Protein AF-A0A445H7N0-F1 (afdb_monomer)

Organism: Glycine soja (NCBI:txid3848)

Secondary structure (DSSP, 8-state):
--------TTHHHHHHHHHHHHHHHHHHHHHHHHHHHHHHHHHHHHHHHHHHHH-S-HHHHHHHHHHHHHHHHHHHHHHHHHHHHHHHHHHHHHHHHHHHHHHHHHHHHHHHHHHHHHHHHHHHHHHHHHS-------------------------

Mean predicted aligned error: 13.7 Å

pLDDT: mean 83.6, std 19.64, range [35.03, 98.5]

Nearest PDB structures (foldseek):
  2y3a-assembly1_B  TM=6.393E-01  e=1.380E+00  Mus musculus
  4bne-assembly1_B  TM=3.370E-01  e=1.054E+00  Gallus gallus
  4tko-assembly1_B  TM=3.956E-01  e=5.670E+00  Aquifex aeolicus VF5

InterPro domains:
  IPR028457 ABI family [PTHR10460] (13-143)

Structure (mmCIF, N/CA/C/O backbone):
data_AF-A0A445H7N0-F1
#
_entry.id   AF-A0A445H7N0-F1
#
loop_
_atom_site.group_PDB
_atom_site.id
_atom_site.type_symbol
_atom_site.label_atom_id
_atom_site.label_alt_id
_atom_site.label_comp_id
_atom_site.label_asym_id
_atom_site.label_entity_id
_atom_site.label_seq_id
_atom_site.pdbx_PDB_ins_code
_atom_site.Cartn_x
_atom_site.Cartn_y
_atom_site.Cartn_z
_atom_site.occupancy
_atom_site.B_iso_or_equiv
_atom_site.auth_seq_id
_atom_site.auth_comp_id
_atom_site.auth_asym_id
_atom_site.auth_atom_id
_atom_site.pdbx_PDB_model_num
ATOM 1 N N . MET A 1 1 ? 47.987 -2.843 -26.618 1.00 38.12 1 MET A N 1
ATOM 2 C CA . MET A 1 1 ? 46.866 -3.546 -25.957 1.00 38.12 1 MET A CA 1
ATOM 3 C C . MET A 1 1 ? 46.354 -2.703 -24.798 1.00 38.12 1 MET A C 1
ATOM 5 O O . MET A 1 1 ? 47.062 -2.569 -23.808 1.00 38.12 1 MET A O 1
ATOM 9 N N . GLY A 1 2 ? 45.179 -2.086 -24.937 1.00 37.00 2 GLY A N 1
ATOM 10 C CA . GLY A 1 2 ? 44.529 -1.342 -23.852 1.00 37.00 2 GLY A CA 1
ATOM 11 C C . GLY A 1 2 ? 43.679 -2.283 -22.999 1.00 37.00 2 GLY A C 1
ATOM 12 O O . GLY A 1 2 ? 42.877 -3.038 -23.542 1.00 37.00 2 GLY A O 1
ATOM 13 N N . LYS A 1 3 ? 43.885 -2.271 -21.679 1.00 44.09 3 LYS A N 1
ATOM 14 C CA . LYS A 1 3 ? 43.065 -3.017 -20.718 1.00 44.09 3 LYS A CA 1
ATOM 15 C C . LYS A 1 3 ? 41.740 -2.279 -20.527 1.00 44.09 3 LYS A C 1
ATOM 17 O O . LYS A 1 3 ? 41.742 -1.142 -20.066 1.00 44.09 3 LYS A O 1
ATOM 22 N N . ILE A 1 4 ? 40.630 -2.925 -20.871 1.00 42.81 4 ILE A N 1
ATOM 23 C CA . ILE A 1 4 ? 39.286 -2.460 -20.518 1.00 42.81 4 ILE A CA 1
ATOM 24 C C . ILE A 1 4 ? 39.018 -2.942 -19.094 1.00 42.81 4 ILE A C 1
ATOM 26 O O . ILE A 1 4 ? 38.970 -4.144 -18.839 1.00 42.81 4 ILE A O 1
ATOM 30 N N . ALA A 1 5 ? 38.903 -2.002 -18.161 1.00 49.00 5 ALA A N 1
ATOM 31 C CA . ALA A 1 5 ? 38.426 -2.280 -16.818 1.00 49.00 5 ALA A CA 1
ATOM 32 C C . ALA A 1 5 ? 36.908 -2.496 -16.878 1.00 49.00 5 ALA A C 1
ATOM 34 O O . ALA A 1 5 ? 36.143 -1.557 -17.081 1.00 49.00 5 ALA A O 1
ATOM 35 N N . THR A 1 6 ? 36.470 -3.741 -16.720 1.00 50.69 6 THR A N 1
ATOM 36 C CA . THR A 1 6 ? 35.078 -4.079 -16.416 1.00 50.69 6 THR A CA 1
ATOM 37 C C . THR A 1 6 ? 34.769 -3.646 -14.984 1.00 50.69 6 THR A C 1
ATOM 39 O O . THR A 1 6 ? 35.175 -4.311 -14.031 1.00 50.69 6 THR A O 1
ATOM 42 N N . GLN A 1 7 ? 34.073 -2.518 -14.831 1.00 54.38 7 GLN A N 1
ATOM 43 C CA . GLN A 1 7 ? 33.387 -2.177 -13.583 1.00 54.38 7 GLN A CA 1
ATOM 44 C C . GLN A 1 7 ? 32.187 -3.119 -13.365 1.00 54.38 7 GLN A C 1
ATOM 46 O O . GLN A 1 7 ? 31.549 -3.536 -14.337 1.00 54.38 7 GLN A O 1
ATOM 51 N N . PRO A 1 8 ? 31.864 -3.475 -12.110 1.00 44.03 8 PRO A N 1
ATOM 52 C CA . PRO A 1 8 ? 30.830 -4.454 -11.810 1.00 44.03 8 PRO A CA 1
ATOM 53 C C . PRO A 1 8 ? 29.432 -3.818 -11.880 1.00 44.03 8 PRO A C 1
ATOM 55 O O . PRO A 1 8 ? 28.930 -3.303 -10.891 1.00 44.03 8 PRO A O 1
ATOM 58 N N . LEU A 1 9 ? 28.771 -3.931 -13.035 1.00 48.00 9 LEU A N 1
ATOM 59 C CA . LEU A 1 9 ? 27.359 -3.557 -13.259 1.00 48.00 9 LEU A CA 1
ATOM 60 C C . LEU A 1 9 ? 26.337 -4.447 -12.512 1.00 48.00 9 LEU A C 1
ATOM 62 O O . LEU A 1 9 ? 25.138 -4.214 -12.589 1.00 48.00 9 LEU A O 1
ATOM 66 N N . SER A 1 10 ? 26.786 -5.492 -11.809 1.00 52.41 10 SER A N 1
ATOM 67 C CA . SER A 1 10 ? 25.913 -6.543 -11.261 1.00 52.41 10 SER A CA 1
ATOM 68 C C . SER A 1 10 ? 25.516 -6.351 -9.792 1.00 52.41 10 SER A C 1
ATOM 70 O O . SER A 1 10 ? 24.529 -6.944 -9.361 1.00 52.41 10 SER A O 1
ATOM 72 N N . ARG A 1 11 ? 26.259 -5.562 -9.006 1.00 49.94 11 ARG A N 1
ATOM 73 C CA . ARG A 1 11 ? 26.061 -5.522 -7.545 1.00 49.94 11 ARG A CA 1
ATOM 74 C C . ARG A 1 11 ? 24.907 -4.612 -7.109 1.00 49.94 11 ARG A C 1
ATOM 76 O O . ARG A 1 11 ? 24.284 -4.895 -6.096 1.00 49.94 11 ARG A O 1
ATOM 83 N N . GLU A 1 12 ? 24.607 -3.566 -7.876 1.00 51.53 12 GLU A N 1
ATOM 84 C CA . GLU A 1 12 ? 23.493 -2.643 -7.599 1.00 51.53 12 GLU A CA 1
ATOM 85 C C . GLU A 1 12 ? 22.129 -3.257 -7.928 1.00 51.53 12 GLU A C 1
ATOM 87 O O . GLU A 1 12 ? 21.219 -3.167 -7.111 1.00 51.53 12 GLU A O 1
ATOM 92 N N . ALA A 1 13 ? 22.007 -3.973 -9.053 1.00 54.69 13 ALA A N 1
ATOM 93 C CA . ALA A 1 13 ? 20.765 -4.659 -9.421 1.00 54.69 13 ALA A CA 1
ATOM 94 C C . ALA A 1 13 ? 20.363 -5.744 -8.402 1.00 54.69 13 ALA A C 1
ATOM 96 O O . ALA A 1 13 ? 19.184 -5.924 -8.127 1.00 54.69 13 ALA A O 1
ATOM 97 N N . SER A 1 14 ? 21.349 -6.429 -7.807 1.00 59.72 14 SER A N 1
ATOM 98 C CA . SER A 1 14 ? 21.126 -7.427 -6.751 1.00 59.72 14 SER A CA 1
ATOM 99 C C . SER A 1 14 ? 20.666 -6.824 -5.422 1.00 59.72 14 SER A C 1
ATOM 101 O O . SER A 1 14 ? 20.033 -7.527 -4.649 1.00 59.72 14 SER A O 1
ATOM 103 N N . ASN A 1 15 ? 21.033 -5.576 -5.126 1.00 66.69 15 ASN A N 1
ATOM 104 C CA . ASN A 1 15 ? 20.693 -4.913 -3.864 1.00 66.69 15 ASN A CA 1
ATOM 105 C C . ASN A 1 15 ? 19.304 -4.262 -3.954 1.00 66.69 15 ASN A C 1
ATOM 107 O O . ASN A 1 15 ? 18.502 -4.356 -3.035 1.00 66.69 15 ASN A O 1
ATOM 111 N N . TYR A 1 16 ? 18.990 -3.680 -5.112 1.00 69.31 16 TYR A N 1
ATOM 112 C CA . TYR A 1 16 ? 17.687 -3.081 -5.392 1.00 69.31 16 TYR A CA 1
ATOM 113 C C . TYR A 1 16 ? 16.526 -4.084 -5.255 1.00 69.31 16 TYR A C 1
ATOM 115 O O . TYR A 1 16 ? 15.549 -3.803 -4.569 1.00 69.31 16 TYR A O 1
ATOM 123 N N . ASP A 1 17 ? 16.672 -5.282 -5.830 1.00 78.94 17 ASP A N 1
ATOM 124 C CA . ASP A 1 17 ? 15.663 -6.349 -5.725 1.00 78.94 17 ASP A CA 1
ATOM 125 C C . ASP A 1 17 ? 15.431 -6.789 -4.264 1.00 78.94 17 ASP A C 1
ATOM 127 O O . ASP A 1 17 ? 14.304 -7.042 -3.846 1.00 78.94 17 ASP A O 1
ATOM 131 N N . GLU A 1 18 ? 16.485 -6.800 -3.443 1.00 81.69 18 GLU A N 1
ATOM 132 C CA . GLU A 1 18 ? 16.402 -7.139 -2.019 1.00 81.69 18 GLU A CA 1
ATOM 133 C C . GLU A 1 18 ? 15.632 -6.076 -1.212 1.00 81.69 18 GLU A C 1
ATOM 135 O O . GLU A 1 18 ? 14.780 -6.421 -0.388 1.00 81.69 18 GLU A O 1
ATOM 140 N N . VAL A 1 19 ? 15.868 -4.787 -1.490 1.00 81.69 19 VAL A N 1
ATOM 141 C CA . VAL A 1 19 ? 15.170 -3.663 -0.837 1.00 81.69 19 VAL A CA 1
ATOM 142 C C . VAL A 1 19 ? 13.679 -3.661 -1.180 1.00 81.69 19 VAL A C 1
ATOM 144 O O . VAL A 1 19 ? 12.849 -3.583 -0.270 1.00 81.69 19 VAL A O 1
ATOM 147 N N . PHE A 1 20 ? 13.335 -3.829 -2.460 1.00 84.38 20 PHE A N 1
ATOM 148 C CA . PHE A 1 20 ? 11.945 -3.898 -2.912 1.00 84.38 20 PHE A CA 1
ATOM 149 C C . PHE A 1 20 ? 11.197 -5.074 -2.265 1.00 84.38 20 PHE A C 1
ATOM 151 O O . PHE A 1 20 ? 10.088 -4.922 -1.744 1.00 84.38 20 PHE A O 1
ATOM 158 N N . MET A 1 21 ? 11.822 -6.257 -2.242 1.00 88.25 21 MET A N 1
ATOM 159 C CA . MET A 1 21 ? 11.254 -7.441 -1.591 1.00 88.25 21 MET A CA 1
ATOM 160 C C . MET A 1 21 ? 11.001 -7.191 -0.101 1.00 88.25 21 MET A C 1
ATOM 162 O O . MET A 1 21 ? 9.944 -7.555 0.421 1.00 88.25 21 MET A 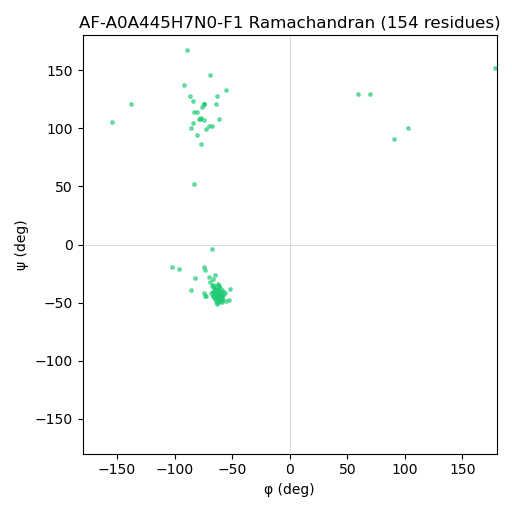O 1
ATOM 166 N N . GLN A 1 22 ? 11.928 -6.519 0.583 1.00 89.00 22 GLN A N 1
ATOM 167 C CA . GLN A 1 22 ? 11.764 -6.166 1.989 1.00 89.00 22 GLN A CA 1
ATOM 168 C C . GLN A 1 22 ? 10.629 -5.154 2.213 1.00 89.00 22 GLN A C 1
ATOM 170 O O . GLN A 1 22 ? 9.814 -5.349 3.118 1.00 89.00 22 GLN A O 1
ATOM 175 N N . GLN A 1 23 ? 10.520 -4.106 1.393 1.00 89.88 23 GLN A N 1
ATOM 176 C CA . GLN A 1 23 ? 9.417 -3.139 1.479 1.00 89.88 23 GLN A CA 1
ATOM 177 C C . GLN A 1 23 ? 8.059 -3.796 1.207 1.00 89.88 23 GLN A C 1
ATOM 179 O O . GLN A 1 23 ? 7.086 -3.517 1.914 1.00 89.88 23 GLN A O 1
ATOM 184 N N . SER A 1 24 ? 7.992 -4.719 0.242 1.00 91.88 24 SER A N 1
ATOM 185 C CA . SER A 1 24 ? 6.771 -5.473 -0.048 1.00 91.88 24 SER A CA 1
ATOM 186 C C . SER A 1 24 ? 6.333 -6.335 1.138 1.00 91.88 24 SER A C 1
ATOM 188 O O . SER A 1 24 ? 5.138 -6.397 1.426 1.00 91.88 24 SER A O 1
ATOM 190 N N . LEU A 1 25 ? 7.269 -6.975 1.848 1.00 93.75 25 LEU A N 1
ATOM 191 C CA . LEU A 1 25 ? 6.958 -7.741 3.061 1.00 93.75 25 LEU A CA 1
ATOM 192 C C . LEU A 1 25 ? 6.420 -6.835 4.178 1.00 93.75 25 LEU A C 1
ATOM 194 O O . LEU A 1 25 ? 5.383 -7.132 4.765 1.00 93.75 25 LEU A O 1
ATOM 198 N N . LEU A 1 26 ? 7.065 -5.688 4.418 1.00 93.06 26 LEU A N 1
ATOM 199 C CA . LEU A 1 26 ? 6.622 -4.717 5.430 1.00 93.06 26 LEU A CA 1
ATOM 200 C C . LEU A 1 26 ? 5.233 -4.135 5.126 1.00 93.06 26 LEU A C 1
ATOM 202 O O . LEU A 1 26 ? 4.460 -3.816 6.040 1.00 93.06 26 LEU A O 1
ATOM 206 N N . PHE A 1 27 ? 4.915 -3.957 3.844 1.00 95.25 27 PHE A N 1
ATOM 207 C CA . PHE A 1 27 ? 3.583 -3.563 3.408 1.00 95.25 27 PHE A CA 1
ATOM 208 C C . PHE A 1 27 ? 2.546 -4.650 3.721 1.00 95.25 27 PHE A C 1
ATOM 210 O O . PHE A 1 27 ? 1.490 -4.339 4.281 1.00 95.25 27 PHE A O 1
ATOM 217 N N . ASP A 1 28 ? 2.860 -5.912 3.432 1.00 96.06 28 ASP A N 1
ATOM 218 C CA . ASP A 1 28 ? 1.951 -7.035 3.671 1.00 96.06 28 ASP A CA 1
ATOM 219 C C . ASP A 1 28 ? 1.688 -7.252 5.173 1.00 96.06 28 ASP A C 1
ATOM 221 O O . ASP A 1 28 ? 0.535 -7.413 5.592 1.00 96.06 28 ASP A O 1
ATOM 225 N N . ASP A 1 29 ? 2.724 -7.113 6.007 1.00 95.88 29 ASP A N 1
ATOM 226 C CA . ASP A 1 29 ? 2.603 -7.101 7.470 1.00 95.88 29 ASP A CA 1
ATOM 227 C C . ASP A 1 29 ? 1.676 -5.972 7.949 1.00 95.88 29 ASP A C 1
ATOM 229 O O . ASP A 1 29 ? 0.782 -6.184 8.770 1.00 95.88 29 ASP A O 1
ATOM 233 N N . SER A 1 30 ? 1.790 -4.778 7.360 1.00 95.69 30 SER A N 1
ATOM 234 C CA . SER A 1 30 ? 0.920 -3.645 7.712 1.00 95.69 30 SER A CA 1
ATOM 235 C C . SER A 1 30 ? -0.545 -3.891 7.335 1.00 95.69 30 SER A C 1
ATOM 237 O O . SER A 1 30 ? -1.458 -3.503 8.069 1.00 95.69 30 SER A O 1
ATOM 239 N N . LEU A 1 31 ? -0.799 -4.569 6.210 1.00 97.00 31 LEU A N 1
ATOM 240 C CA . LEU A 1 31 ? -2.149 -5.003 5.840 1.00 97.00 31 LEU A CA 1
ATOM 241 C C . LEU A 1 31 ? -2.677 -6.082 6.786 1.00 97.00 31 LEU A C 1
ATOM 243 O O . LEU A 1 31 ? -3.882 -6.124 7.071 1.00 97.00 31 LEU A O 1
ATOM 247 N N . LYS A 1 32 ? -1.802 -6.970 7.262 1.00 97.19 32 LYS A N 1
ATOM 248 C CA . LYS A 1 32 ? -2.157 -7.981 8.254 1.00 97.19 32 LYS A CA 1
ATOM 249 C C . LYS A 1 32 ? -2.557 -7.327 9.574 1.00 97.19 32 LYS A C 1
ATOM 251 O O . LYS A 1 32 ? -3.612 -7.680 10.107 1.00 97.19 32 LYS A O 1
ATOM 256 N N . ASP A 1 33 ? -1.803 -6.338 10.033 1.00 96.38 33 ASP A N 1
ATOM 257 C CA . ASP A 1 33 ? -2.118 -5.568 11.237 1.00 96.38 33 ASP A CA 1
ATOM 258 C C . ASP A 1 33 ? -3.438 -4.811 11.103 1.00 96.38 33 ASP A C 1
ATOM 260 O O . ASP A 1 33 ? -4.286 -4.894 11.992 1.00 96.38 33 ASP A O 1
ATOM 264 N N . LEU A 1 34 ? -3.689 -4.172 9.958 1.00 96.75 34 LEU A N 1
ATOM 265 C CA . LEU A 1 34 ? -4.960 -3.490 9.702 1.00 96.75 34 LEU A CA 1
ATOM 266 C C . LEU A 1 34 ? -6.156 -4.467 9.711 1.00 96.75 34 LEU A C 1
ATOM 268 O O . LEU A 1 34 ? -7.222 -4.160 10.253 1.00 96.75 34 LEU A O 1
ATOM 272 N N . LYS A 1 35 ? -5.990 -5.677 9.156 1.00 97.25 35 LYS A N 1
ATOM 273 C CA . LYS A 1 35 ? -7.011 -6.742 9.226 1.00 97.25 35 LYS A CA 1
ATOM 274 C C . LYS A 1 35 ? -7.241 -7.216 10.660 1.00 97.25 35 LYS A C 1
ATOM 276 O O . LYS A 1 35 ? -8.387 -7.490 11.020 1.00 97.25 35 LYS A O 1
ATOM 281 N N . ASN A 1 36 ? -6.181 -7.324 11.457 1.00 97.25 36 ASN A N 1
ATOM 282 C CA . ASN A 1 36 ? -6.270 -7.710 12.862 1.00 97.25 36 ASN A CA 1
ATOM 283 C C . ASN A 1 36 ? -6.987 -6.627 13.679 1.00 97.25 36 ASN A C 1
ATOM 285 O O . ASN A 1 36 ? -7.899 -6.960 14.436 1.00 97.25 36 ASN A O 1
ATOM 289 N N . LEU A 1 37 ? -6.652 -5.349 13.465 1.00 97.19 37 LEU A N 1
ATOM 290 C CA . LEU A 1 37 ? -7.330 -4.212 14.087 1.00 97.19 37 LEU A CA 1
ATOM 291 C C . LEU A 1 37 ? -8.834 -4.260 13.811 1.00 97.19 37 LEU A C 1
ATOM 293 O O . LEU A 1 37 ? -9.628 -4.187 14.742 1.00 97.19 37 LEU A O 1
ATOM 297 N N . ARG A 1 38 ? -9.239 -4.469 12.552 1.00 97.44 38 ARG A N 1
ATOM 298 C CA . ARG A 1 38 ? -10.658 -4.617 12.193 1.00 97.44 38 ARG A CA 1
ATOM 299 C C . ARG A 1 38 ? -11.352 -5.690 13.038 1.00 97.44 38 ARG A C 1
ATOM 301 O O . ARG A 1 38 ? -12.438 -5.445 13.553 1.00 97.44 38 ARG A O 1
ATOM 308 N N . THR A 1 39 ? -10.746 -6.868 13.178 1.00 98.19 39 THR A N 1
ATOM 309 C CA . THR A 1 39 ? -11.314 -7.955 13.991 1.00 98.19 39 THR A CA 1
ATOM 310 C C . THR A 1 39 ? -11.442 -7.544 15.458 1.00 98.19 39 THR A C 1
ATOM 312 O O . THR A 1 39 ? -12.492 -7.766 16.055 1.00 98.19 39 THR A O 1
ATOM 315 N N . GLN A 1 40 ? -10.421 -6.891 16.022 1.00 98.12 40 GLN A N 1
ATOM 316 C CA . GLN A 1 40 ? -10.457 -6.397 17.404 1.00 98.12 40 GLN A CA 1
ATOM 317 C C . GLN A 1 40 ? -11.579 -5.377 17.622 1.00 98.12 40 GLN A C 1
ATOM 319 O O . GLN A 1 40 ? -12.273 -5.447 18.634 1.00 98.12 40 GLN A O 1
ATOM 324 N N . LEU A 1 41 ? -11.793 -4.469 16.666 1.00 98.31 41 LEU A N 1
ATOM 325 C CA . LEU A 1 41 ? -12.860 -3.471 16.737 1.00 98.31 41 LEU A CA 1
ATOM 326 C C . LEU A 1 41 ? -14.252 -4.112 16.736 1.00 98.31 41 LEU A C 1
ATOM 328 O O . LEU A 1 41 ? -15.110 -3.683 17.503 1.00 98.31 41 LEU A O 1
ATOM 332 N N . TYR A 1 42 ? -14.471 -5.157 15.931 1.00 98.38 42 TYR A N 1
ATOM 333 C CA . TYR A 1 42 ? -15.736 -5.900 15.953 1.00 98.38 42 TYR A CA 1
ATOM 334 C C . TYR A 1 42 ? -15.964 -6.607 17.290 1.00 98.38 42 TYR A C 1
ATOM 336 O O . TYR A 1 42 ? -17.043 -6.481 17.862 1.00 98.38 42 TYR A O 1
ATOM 344 N N . SER A 1 43 ? -14.947 -7.293 17.817 1.00 98.44 43 SER A N 1
ATOM 345 C CA . SER A 1 43 ? -15.040 -7.951 19.126 1.00 98.44 43 SER A CA 1
ATOM 346 C C . SER A 1 43 ? -15.287 -6.956 20.262 1.00 98.44 43 SER A C 1
ATOM 348 O O . SER A 1 43 ? -16.072 -7.233 21.164 1.00 98.44 43 SER A O 1
ATOM 350 N N . ALA A 1 44 ? -14.657 -5.780 20.222 1.00 98.31 44 ALA A N 1
ATOM 351 C CA . ALA A 1 44 ? -14.906 -4.731 21.203 1.00 98.31 44 ALA A CA 1
ATOM 352 C C . ALA A 1 44 ? -16.329 -4.167 21.088 1.00 98.31 44 ALA A C 1
ATOM 354 O O . ALA A 1 44 ? -16.980 -3.957 22.108 1.00 98.31 44 ALA A O 1
ATOM 355 N N . ALA A 1 45 ? -16.834 -3.958 19.868 1.00 98.31 45 ALA A N 1
ATOM 356 C CA . ALA A 1 45 ? -18.203 -3.497 19.650 1.00 98.31 45 ALA A CA 1
ATOM 357 C C . ALA A 1 45 ? -19.236 -4.493 20.206 1.00 98.31 45 ALA A C 1
ATOM 359 O O . ALA A 1 45 ? -20.125 -4.086 20.952 1.00 98.31 45 ALA A O 1
ATOM 360 N N . GLU A 1 46 ? -19.068 -5.787 19.919 1.00 98.19 46 GLU A N 1
ATOM 361 C CA . GLU A 1 46 ? -19.911 -6.859 20.466 1.00 98.19 46 GLU A CA 1
ATOM 362 C C . GLU A 1 46 ? -19.841 -6.903 22.001 1.00 98.19 46 GLU A C 1
ATOM 364 O O . GLU A 1 46 ? -20.866 -6.983 22.680 1.00 98.19 46 GLU A O 1
ATOM 369 N N . TYR A 1 47 ? -18.638 -6.773 22.570 1.00 97.69 47 TYR A N 1
ATOM 370 C CA . TYR A 1 47 ? -18.453 -6.700 24.019 1.00 97.69 47 TYR A CA 1
ATOM 371 C C . TYR A 1 47 ? -19.213 -5.521 24.642 1.00 97.69 47 TYR A C 1
ATOM 373 O O . TYR A 1 47 ? -19.915 -5.701 25.639 1.00 97.69 47 TYR A O 1
ATOM 381 N N . PHE A 1 48 ? -19.099 -4.320 24.068 1.00 97.62 48 PHE A N 1
ATOM 382 C CA . PHE A 1 48 ? -19.790 -3.141 24.590 1.00 97.62 48 PHE A CA 1
ATOM 383 C C . PHE A 1 48 ? -21.309 -3.245 24.445 1.00 97.62 48 PHE A C 1
ATOM 385 O O . PHE A 1 48 ? -22.022 -2.794 25.340 1.00 97.62 48 PHE A O 1
ATOM 392 N N . GLU A 1 49 ? -21.812 -3.868 23.379 1.00 96.62 49 GLU A N 1
ATOM 393 C CA . GLU A 1 49 ? -23.241 -4.142 23.209 1.00 96.62 49 GLU A CA 1
ATOM 394 C C . GLU A 1 49 ? -23.763 -5.084 24.306 1.00 96.62 49 GLU A C 1
ATOM 396 O O . GLU A 1 49 ? -24.721 -4.754 25.012 1.00 96.62 49 GLU A O 1
ATOM 401 N N . LEU A 1 50 ? -23.086 -6.217 24.519 1.00 97.06 50 LEU A N 1
ATOM 402 C CA . LEU A 1 50 ? -23.448 -7.192 25.552 1.00 97.06 50 LEU A CA 1
ATOM 403 C C . LEU A 1 50 ? -23.332 -6.611 26.967 1.00 97.06 50 LEU A C 1
ATOM 405 O O . LEU A 1 50 ? -24.211 -6.838 27.802 1.00 97.06 50 LEU A O 1
ATOM 409 N N . SER A 1 51 ? -22.270 -5.856 27.245 1.00 96.31 51 SER A N 1
ATOM 410 C CA . SER A 1 51 ? -22.069 -5.192 28.536 1.00 96.31 51 SER A CA 1
ATOM 411 C C . SER A 1 51 ? -23.151 -4.138 28.777 1.00 96.31 51 SER A C 1
ATOM 413 O O . SER A 1 51 ? -23.767 -4.116 29.843 1.00 96.31 51 SER A O 1
ATOM 415 N N . TYR A 1 52 ? -23.486 -3.335 27.764 1.00 96.06 52 TYR A N 1
ATOM 416 C CA . TYR A 1 52 ? -24.553 -2.348 27.882 1.00 96.06 52 TYR A CA 1
ATOM 417 C C . TYR A 1 52 ? -25.934 -2.983 28.049 1.00 96.06 52 TYR A C 1
ATOM 419 O O . TYR A 1 52 ? -26.781 -2.387 28.707 1.00 96.06 52 TYR A O 1
ATOM 427 N N . ALA A 1 53 ? -26.193 -4.177 27.513 1.00 95.69 53 ALA A N 1
ATOM 428 C CA . ALA A 1 53 ? -27.455 -4.881 27.735 1.00 95.69 53 ALA A CA 1
ATOM 429 C C . ALA A 1 53 ? -27.560 -5.448 29.163 1.00 95.69 53 ALA A C 1
ATOM 431 O O . ALA A 1 53 ? -28.586 -5.262 29.820 1.00 95.69 53 ALA A O 1
ATOM 432 N N . ASN A 1 54 ? -26.488 -6.066 29.669 1.00 94.31 54 ASN A N 1
ATOM 433 C CA . ASN A 1 54 ? -26.545 -6.925 30.858 1.00 94.31 54 ASN A CA 1
ATOM 434 C C . ASN A 1 54 ? -26.042 -6.286 32.168 1.00 94.31 54 ASN A C 1
ATOM 436 O O . ASN A 1 54 ? -26.374 -6.795 33.232 1.00 94.31 54 ASN A O 1
ATOM 440 N N . ASP A 1 55 ? -25.256 -5.206 32.120 1.00 90.31 55 ASP A N 1
ATOM 441 C CA . ASP A 1 55 ? -24.661 -4.587 33.319 1.00 90.31 55 ASP A CA 1
ATOM 442 C C . ASP A 1 55 ? -25.554 -3.477 33.897 1.00 90.31 55 ASP A C 1
ATOM 444 O O . ASP A 1 55 ? -26.068 -2.649 33.147 1.00 90.31 55 ASP A O 1
ATOM 448 N N . ASP A 1 56 ? -25.727 -3.396 35.214 1.00 89.88 56 ASP A N 1
ATOM 449 C CA . ASP A 1 56 ? -26.502 -2.326 35.857 1.00 89.88 56 ASP A CA 1
ATOM 450 C C . ASP A 1 56 ? -25.759 -0.972 35.855 1.00 89.88 56 ASP A C 1
ATOM 452 O O . ASP A 1 56 ? -26.380 0.096 35.897 1.00 89.88 56 ASP A O 1
ATOM 456 N N . GLN A 1 57 ? -24.428 -0.976 35.730 1.00 94.06 57 GLN A N 1
ATOM 457 C CA . GLN A 1 57 ? -23.568 0.211 35.725 1.00 94.06 57 GLN A CA 1
ATOM 458 C C . GLN A 1 57 ? -23.482 0.894 34.346 1.00 94.06 57 GLN A C 1
ATOM 460 O O . GLN A 1 57 ? -22.400 1.208 33.843 1.00 94.06 57 GLN A O 1
ATOM 465 N N . LYS A 1 58 ? -24.633 1.199 33.733 1.00 94.31 58 LYS A N 1
ATOM 466 C CA . LYS A 1 58 ? -24.720 1.729 32.353 1.00 94.31 58 LYS A CA 1
ATOM 467 C C . LYS A 1 58 ? -23.839 2.957 32.086 1.00 94.31 58 LYS A C 1
ATOM 469 O O . LYS A 1 58 ? -23.279 3.077 31.000 1.00 94.31 58 LYS A O 1
ATOM 474 N N . GLN A 1 59 ? -23.716 3.876 33.050 1.00 96.00 59 GLN A N 1
ATOM 475 C CA . GLN A 1 59 ? -22.910 5.093 32.875 1.00 96.00 59 GLN A CA 1
ATOM 476 C C . GLN A 1 59 ? -21.416 4.784 32.723 1.00 96.00 59 GLN A C 1
ATOM 478 O O . GLN A 1 59 ? -20.773 5.333 31.834 1.00 96.00 59 GLN A O 1
ATOM 483 N N . ILE A 1 60 ? -20.890 3.842 33.513 1.00 95.75 60 ILE A N 1
ATOM 484 C CA . ILE A 1 60 ? -19.484 3.421 33.437 1.00 95.75 60 ILE A CA 1
ATOM 485 C C . ILE A 1 60 ? -19.202 2.754 32.083 1.00 95.75 60 ILE A C 1
ATOM 487 O O . ILE A 1 60 ? -18.182 3.037 31.448 1.00 95.75 60 ILE A O 1
ATOM 491 N N . VAL A 1 61 ? -20.135 1.925 31.597 1.00 96.81 61 VAL A N 1
ATOM 492 C CA . VAL A 1 61 ? -20.041 1.303 30.266 1.00 96.81 61 VAL A CA 1
ATOM 493 C C . VAL A 1 61 ? -20.007 2.368 29.164 1.00 96.81 61 VAL A C 1
ATOM 495 O O . VAL A 1 61 ? -19.151 2.305 28.284 1.00 96.81 61 VAL A O 1
ATOM 498 N N . ILE A 1 62 ? -20.884 3.381 29.227 1.00 96.75 62 ILE A N 1
ATOM 499 C CA . ILE A 1 62 ? -20.924 4.480 28.246 1.00 96.75 62 ILE A CA 1
ATOM 500 C C . ILE A 1 62 ? -19.622 5.290 28.252 1.00 96.75 62 ILE A C 1
ATOM 502 O O . ILE A 1 62 ? -19.105 5.621 27.184 1.00 96.75 62 ILE A O 1
ATOM 506 N N . GLU A 1 63 ? -19.098 5.649 29.424 1.00 97.81 63 GLU A N 1
ATOM 507 C CA . GLU A 1 63 ? -17.854 6.421 29.530 1.00 97.81 63 GLU A CA 1
ATOM 508 C C . GLU A 1 63 ? -16.661 5.646 28.959 1.00 97.81 63 GLU A C 1
ATOM 510 O O . GLU A 1 63 ? -15.898 6.188 28.156 1.00 97.81 63 GLU A O 1
ATOM 515 N N . THR A 1 64 ? -16.562 4.356 29.285 1.00 97.50 64 THR A N 1
ATOM 516 C CA . THR A 1 64 ? -15.507 3.473 28.768 1.00 97.50 64 THR A CA 1
ATOM 517 C C . THR A 1 64 ? -15.626 3.277 27.255 1.00 97.50 64 THR A C 1
ATOM 519 O O . THR A 1 64 ? -14.621 3.322 26.545 1.00 97.50 64 THR A O 1
ATOM 522 N N . LEU A 1 65 ? -16.849 3.122 26.735 1.00 97.88 65 LEU A N 1
ATOM 523 C CA . LEU A 1 65 ? -17.107 3.030 25.297 1.00 97.88 65 LEU A CA 1
ATOM 524 C C . LEU A 1 65 ? -16.674 4.305 24.564 1.00 97.88 65 LEU A C 1
ATOM 526 O O . LEU A 1 65 ? -16.083 4.214 23.490 1.00 97.88 65 LEU A O 1
ATOM 530 N N . LYS A 1 66 ? -16.934 5.492 25.125 1.00 98.31 66 LYS A N 1
ATOM 531 C CA . LYS A 1 66 ? -16.502 6.765 24.521 1.00 98.31 66 LYS A CA 1
ATOM 532 C C . LYS A 1 66 ? -14.980 6.860 24.428 1.00 98.31 66 LYS A C 1
ATOM 534 O O . LYS A 1 66 ? -14.469 7.202 23.363 1.00 98.31 66 LYS A O 1
ATOM 539 N N . ASP A 1 67 ? -14.265 6.538 25.506 1.00 98.06 67 ASP A N 1
ATOM 540 C CA . ASP A 1 67 ? -12.795 6.523 25.508 1.00 98.06 67 ASP A CA 1
ATOM 541 C C . ASP A 1 67 ? -12.243 5.507 24.496 1.00 98.06 67 ASP A C 1
ATOM 543 O O . ASP A 1 67 ? -11.363 5.829 23.691 1.00 98.06 67 ASP A O 1
ATOM 547 N N . TYR A 1 68 ? -12.824 4.304 24.459 1.00 98.31 68 TYR A N 1
ATOM 548 C CA . TYR A 1 68 ? -12.442 3.287 23.486 1.00 98.31 68 TYR A CA 1
ATOM 549 C C . TYR A 1 68 ? -12.711 3.736 22.048 1.00 98.31 68 TYR A C 1
ATOM 551 O O . TYR A 1 68 ? -11.848 3.565 21.195 1.00 98.31 68 TYR A O 1
ATOM 559 N N . ALA A 1 69 ? -13.865 4.345 21.765 1.00 98.50 69 ALA A N 1
ATOM 560 C CA . ALA A 1 69 ? -14.211 4.819 20.427 1.00 98.50 69 ALA A CA 1
ATOM 561 C C . ALA A 1 69 ? -13.217 5.875 19.920 1.00 98.50 69 ALA A C 1
ATOM 563 O O . ALA A 1 69 ? -12.797 5.821 18.763 1.00 98.50 69 ALA A O 1
ATOM 564 N N . ILE A 1 70 ? -12.785 6.794 20.789 1.00 98.38 70 ILE A N 1
ATOM 565 C CA . ILE A 1 70 ? -11.755 7.786 20.452 1.00 98.38 70 ILE A CA 1
ATOM 566 C C . ILE A 1 70 ? -10.432 7.086 20.114 1.00 98.38 70 ILE A C 1
ATOM 568 O O . ILE A 1 70 ? -9.846 7.352 19.064 1.00 98.38 70 ILE A O 1
ATOM 572 N N . LYS A 1 71 ? -9.980 6.148 20.956 1.00 98.06 71 LYS A N 1
ATOM 573 C CA . LYS A 1 71 ? -8.742 5.382 20.720 1.00 98.06 71 LYS A CA 1
ATOM 574 C C . LYS A 1 71 ? -8.818 4.526 19.456 1.00 98.06 71 LYS A C 1
ATOM 576 O O . LYS A 1 71 ? -7.868 4.493 18.682 1.00 98.06 71 LYS A O 1
ATOM 581 N N . ALA A 1 72 ? -9.953 3.877 19.217 1.00 98.44 72 ALA A N 1
ATOM 582 C CA . ALA A 1 72 ? -10.220 3.078 18.029 1.00 98.44 72 ALA A CA 1
ATOM 583 C C . ALA A 1 72 ? -10.131 3.914 16.748 1.00 98.44 72 ALA A C 1
ATOM 585 O O . ALA A 1 72 ? -9.530 3.467 15.769 1.00 98.44 72 ALA A O 1
ATOM 586 N N . LEU A 1 73 ? -10.687 5.130 16.757 1.00 98.38 73 LEU A N 1
ATOM 587 C CA . LEU A 1 73 ? -10.586 6.062 15.633 1.00 98.38 73 LEU A CA 1
ATOM 588 C C . LEU A 1 73 ? -9.136 6.480 15.382 1.00 98.38 73 LEU A C 1
ATOM 590 O O . LEU A 1 73 ? -8.672 6.375 14.249 1.00 98.38 73 LEU A O 1
ATOM 594 N N . ILE A 1 74 ? -8.417 6.900 16.428 1.00 98.12 74 ILE A N 1
ATOM 595 C CA . ILE A 1 74 ? -7.007 7.308 16.322 1.00 98.12 74 ILE A CA 1
ATOM 596 C C . ILE A 1 74 ? -6.157 6.157 15.772 1.00 98.12 74 ILE A C 1
ATOM 598 O O . ILE A 1 74 ? -5.449 6.348 14.788 1.00 98.12 74 ILE A O 1
ATOM 602 N N . ASN A 1 75 ? -6.290 4.952 16.335 1.00 97.06 75 ASN A N 1
ATOM 603 C CA . ASN A 1 75 ? -5.550 3.775 15.881 1.00 97.06 75 ASN A CA 1
ATOM 604 C C . ASN A 1 75 ? -5.890 3.421 14.428 1.00 97.06 75 ASN A C 1
ATOM 606 O O . ASN A 1 75 ? -5.000 3.117 13.641 1.00 97.06 75 ASN A O 1
ATOM 610 N N . SER A 1 76 ? -7.167 3.487 14.042 1.00 98.00 76 SER A N 1
ATOM 611 C CA . SER A 1 76 ? -7.575 3.202 12.661 1.00 98.00 76 SER A CA 1
ATOM 612 C C . SER A 1 76 ? -6.945 4.181 11.672 1.00 98.00 76 SER A C 1
ATOM 614 O O . SER A 1 76 ? -6.439 3.758 10.634 1.00 98.00 76 SER A O 1
ATOM 616 N N . VAL A 1 77 ? -6.945 5.477 11.997 1.00 98.12 77 VAL A N 1
ATOM 617 C CA . VAL A 1 77 ? -6.314 6.510 11.163 1.00 98.12 77 VAL A CA 1
ATOM 618 C C . VAL A 1 77 ? -4.799 6.310 11.090 1.00 98.12 77 VAL A C 1
ATOM 620 O O . VAL A 1 77 ? -4.243 6.398 9.998 1.00 98.12 77 VAL A O 1
ATOM 623 N N . ASP A 1 78 ? -4.144 5.986 12.205 1.00 97.12 78 ASP A N 1
ATOM 624 C CA . ASP A 1 78 ? -2.699 5.733 12.253 1.00 97.12 78 ASP A CA 1
ATOM 625 C C . ASP A 1 78 ? -2.292 4.528 11.387 1.00 97.12 78 ASP A C 1
ATOM 627 O O . ASP A 1 78 ? -1.441 4.647 10.500 1.00 97.12 78 ASP A O 1
ATOM 631 N N . HIS A 1 79 ? -2.979 3.389 11.539 1.00 97.19 79 HIS A N 1
ATOM 632 C CA . HIS A 1 79 ? -2.723 2.204 10.719 1.00 97.19 79 HIS A CA 1
ATOM 633 C C . HIS A 1 79 ? -2.979 2.469 9.225 1.00 97.19 79 HIS A C 1
ATOM 635 O O . HIS A 1 79 ? -2.182 2.046 8.385 1.00 97.19 79 HIS A O 1
ATOM 641 N N . LEU A 1 80 ? -4.044 3.202 8.870 1.00 97.62 80 LEU A N 1
ATOM 642 C CA . LEU A 1 80 ? -4.305 3.599 7.480 1.00 97.62 80 LEU A CA 1
ATOM 643 C C . LEU A 1 80 ? -3.225 4.539 6.929 1.00 97.62 80 LEU A C 1
ATOM 645 O O . LEU A 1 80 ? -2.804 4.375 5.781 1.00 97.62 80 LEU A O 1
ATOM 649 N N . GLY A 1 81 ? -2.750 5.489 7.735 1.00 96.94 81 GLY A N 1
ATOM 650 C CA . GLY A 1 81 ? -1.640 6.372 7.377 1.00 96.94 81 GLY A CA 1
ATOM 651 C C . GLY A 1 81 ? -0.359 5.585 7.104 1.00 96.94 81 GLY A C 1
ATOM 652 O O . GLY A 1 81 ? 0.277 5.777 6.070 1.00 96.94 81 GLY A O 1
ATOM 653 N N . SER A 1 82 ? -0.037 4.625 7.972 1.00 95.56 82 SER A N 1
ATOM 654 C CA . SER A 1 82 ? 1.128 3.745 7.838 1.00 95.56 82 SER A CA 1
ATOM 655 C C . SER A 1 82 ? 1.068 2.862 6.586 1.00 95.56 82 SER A C 1
ATOM 657 O O . SER A 1 82 ? 2.071 2.711 5.885 1.00 95.56 82 SER A O 1
ATOM 659 N N . VAL A 1 83 ? -0.105 2.303 6.268 1.00 96.88 83 VAL A N 1
ATOM 660 C CA . VAL A 1 83 ? -0.332 1.532 5.032 1.00 96.88 83 VAL A CA 1
ATOM 661 C C . VAL A 1 83 ? -0.183 2.429 3.802 1.00 96.88 83 VAL A C 1
ATOM 663 O O . VAL A 1 83 ? 0.520 2.063 2.863 1.00 96.88 83 VAL A O 1
ATOM 666 N N . THR A 1 84 ? -0.787 3.620 3.819 1.00 96.88 84 THR A N 1
ATOM 667 C CA . THR A 1 84 ? -0.717 4.582 2.705 1.00 96.88 84 THR A CA 1
ATOM 668 C C . THR A 1 84 ? 0.722 5.011 2.430 1.00 96.88 84 THR A C 1
ATOM 670 O O . THR A 1 84 ? 1.145 5.032 1.277 1.00 96.88 84 THR A O 1
ATOM 673 N N . TYR A 1 85 ? 1.491 5.289 3.485 1.00 95.50 85 TYR A N 1
ATOM 674 C CA . TYR A 1 85 ? 2.900 5.652 3.373 1.00 95.50 85 TYR A CA 1
ATOM 675 C C . TYR A 1 85 ? 3.726 4.553 2.690 1.00 95.50 85 TYR A C 1
ATOM 677 O O . TYR A 1 85 ? 4.451 4.842 1.744 1.00 95.50 85 TYR A O 1
ATOM 685 N N . LYS A 1 86 ? 3.562 3.286 3.099 1.00 94.94 86 LYS A N 1
ATOM 686 C CA . LYS A 1 86 ? 4.294 2.158 2.492 1.00 94.94 86 LYS A CA 1
ATOM 687 C C . LYS A 1 86 ? 3.915 1.914 1.030 1.00 94.94 86 LYS A C 1
ATOM 689 O O . LYS A 1 86 ? 4.784 1.598 0.227 1.00 94.94 86 LYS A O 1
ATOM 694 N N . VAL A 1 87 ? 2.638 2.078 0.671 1.00 95.06 87 VAL A N 1
ATOM 695 C CA . VAL A 1 87 ? 2.205 1.994 -0.738 1.00 95.06 87 VAL A CA 1
ATOM 696 C C . VAL A 1 87 ? 2.840 3.099 -1.569 1.00 95.06 87 VAL A C 1
ATOM 698 O O . VAL A 1 87 ? 3.270 2.838 -2.688 1.00 95.06 87 VAL A O 1
ATOM 701 N N . ASN A 1 88 ? 2.891 4.321 -1.037 1.00 94.75 88 ASN A N 1
ATOM 702 C CA . ASN A 1 88 ? 3.494 5.439 -1.749 1.00 94.75 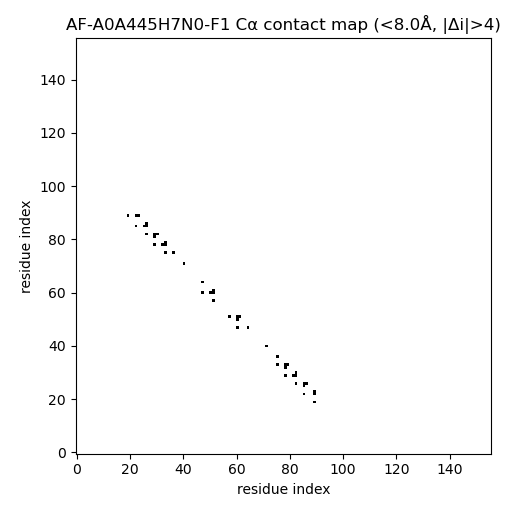88 ASN A CA 1
ATOM 703 C C . ASN A 1 88 ? 4.994 5.216 -1.976 1.00 94.75 88 ASN A C 1
ATOM 705 O O . ASN A 1 88 ? 5.465 5.444 -3.079 1.00 94.75 88 ASN A O 1
ATOM 709 N N . ASP A 1 89 ? 5.709 4.704 -0.973 1.00 91.12 89 ASP A N 1
ATOM 710 C CA . ASP A 1 89 ? 7.137 4.375 -1.071 1.00 91.12 89 ASP A CA 1
ATOM 711 C C . ASP A 1 89 ? 7.410 3.330 -2.173 1.00 91.12 89 ASP A C 1
ATOM 713 O O . ASP A 1 89 ? 8.230 3.555 -3.063 1.00 91.12 89 ASP A O 1
ATOM 717 N N . LEU A 1 90 ? 6.625 2.242 -2.200 1.00 91.44 90 LEU A N 1
ATOM 718 C CA . LEU A 1 90 ? 6.687 1.229 -3.266 1.00 91.44 90 LEU A CA 1
ATOM 719 C C . LEU A 1 90 ? 6.358 1.809 -4.654 1.00 91.44 90 LEU A C 1
ATOM 721 O O . LEU A 1 90 ? 6.915 1.382 -5.667 1.00 91.44 90 LEU A O 1
ATOM 725 N N . LEU A 1 91 ? 5.420 2.757 -4.726 1.00 92.38 91 LEU A N 1
ATOM 726 C CA . LEU A 1 91 ? 5.013 3.381 -5.983 1.00 92.38 91 LEU A CA 1
ATOM 727 C C . LEU A 1 91 ? 6.072 4.355 -6.509 1.00 92.38 91 LEU A C 1
ATOM 729 O O . LEU A 1 91 ? 6.361 4.331 -7.706 1.00 92.38 91 LEU A O 1
ATOM 733 N N . ASP A 1 92 ? 6.645 5.189 -5.641 1.00 90.69 92 ASP A N 1
ATOM 734 C CA . ASP A 1 92 ? 7.683 6.162 -5.993 1.00 90.69 92 ASP A CA 1
ATOM 735 C C . ASP A 1 92 ? 8.879 5.458 -6.646 1.00 90.69 92 ASP A C 1
ATOM 737 O O . ASP A 1 92 ? 9.384 5.895 -7.685 1.00 90.69 92 ASP A O 1
ATOM 741 N N . GLU A 1 93 ? 9.265 4.302 -6.110 1.00 86.12 93 GLU A N 1
ATOM 742 C CA . GLU A 1 93 ? 10.315 3.460 -6.673 1.00 86.12 93 GLU A CA 1
ATOM 743 C C . GLU A 1 93 ? 9.983 2.979 -8.101 1.00 86.12 93 GLU A C 1
ATOM 745 O O . GLU A 1 93 ? 10.805 3.090 -9.018 1.00 86.12 93 GLU A O 1
ATOM 750 N N . LYS A 1 94 ? 8.748 2.513 -8.333 1.00 88.75 94 LYS A N 1
ATOM 751 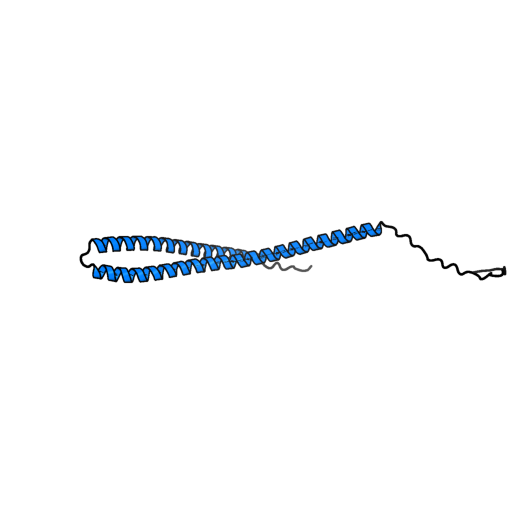C CA . LYS A 1 94 ? 8.291 2.079 -9.665 1.00 88.75 94 LYS A CA 1
ATOM 752 C C . LYS A 1 94 ? 8.140 3.224 -10.655 1.00 88.75 94 LYS A C 1
ATOM 754 O O . LYS A 1 94 ? 8.388 3.031 -11.846 1.00 88.75 94 LYS A O 1
ATOM 759 N N . ILE A 1 95 ? 7.779 4.420 -10.197 1.00 92.88 95 ILE A N 1
ATOM 760 C CA . ILE A 1 95 ? 7.728 5.614 -11.050 1.00 92.88 95 ILE A CA 1
ATOM 761 C C . ILE A 1 95 ? 9.124 5.945 -11.592 1.00 92.88 95 ILE A C 1
ATOM 763 O O . ILE A 1 95 ? 9.258 6.268 -12.779 1.00 92.88 95 ILE A O 1
ATOM 767 N N . VAL A 1 96 ? 10.166 5.832 -10.762 1.00 90.62 96 VAL A N 1
ATOM 768 C CA . VAL A 1 96 ? 11.558 6.042 -11.192 1.00 90.62 96 VAL A CA 1
ATOM 769 C C . VAL A 1 96 ? 11.969 4.999 -12.237 1.00 90.62 96 VAL A C 1
ATOM 771 O O . VAL A 1 96 ? 12.468 5.373 -13.302 1.00 90.62 96 VAL A O 1
ATOM 774 N N . GLU A 1 97 ? 11.686 3.716 -11.992 1.00 89.62 97 GLU A N 1
ATOM 775 C CA . GLU A 1 97 ? 11.989 2.615 -12.923 1.00 89.62 97 GLU A CA 1
ATOM 776 C C . GLU A 1 97 ? 11.308 2.810 -14.295 1.00 89.62 97 GLU A C 1
ATOM 778 O O . GLU A 1 97 ? 11.937 2.718 -15.359 1.00 89.62 97 GLU A O 1
ATOM 783 N N . VAL A 1 98 ? 10.015 3.147 -14.293 1.00 94.69 98 VAL A N 1
ATOM 784 C CA . VAL A 1 98 ? 9.252 3.419 -15.521 1.00 94.69 98 VAL A CA 1
ATOM 785 C C . VAL A 1 98 ? 9.819 4.629 -16.267 1.00 94.69 98 VAL A C 1
ATOM 787 O O . VAL A 1 98 ? 9.958 4.596 -17.490 1.00 94.69 98 VAL A O 1
ATOM 790 N N . SER A 1 99 ? 10.208 5.682 -15.550 1.00 95.75 99 SER A N 1
ATOM 791 C CA . SER A 1 99 ? 10.785 6.883 -16.164 1.00 95.75 99 SER A CA 1
ATOM 792 C C . SER A 1 99 ? 12.122 6.588 -16.852 1.00 95.75 99 SER A C 1
ATOM 794 O O . SER A 1 99 ? 12.363 7.033 -17.979 1.00 95.75 99 SER A O 1
ATOM 796 N N . GLU A 1 100 ? 12.986 5.792 -16.216 1.00 95.50 100 GLU A N 1
ATOM 797 C CA . GLU A 1 100 ? 14.267 5.390 -16.801 1.00 95.50 100 GLU A CA 1
ATOM 798 C C . GLU A 1 100 ? 14.072 4.532 -18.060 1.00 95.50 100 GLU A C 1
ATOM 800 O O . GLU A 1 100 ? 14.700 4.764 -19.102 1.00 95.50 100 GLU A O 1
ATOM 805 N N . THR A 1 101 ? 13.178 3.546 -17.994 1.00 96.50 101 THR A N 1
ATOM 806 C CA . THR A 1 101 ? 12.888 2.677 -19.142 1.00 96.50 101 THR A CA 1
ATOM 807 C C . THR A 1 101 ? 12.255 3.451 -20.299 1.00 96.50 101 THR A C 1
ATOM 809 O O . THR A 1 101 ? 12.641 3.242 -21.454 1.00 96.50 101 THR A O 1
ATOM 812 N N . GLN A 1 102 ? 11.372 4.413 -20.017 1.00 97.56 102 GLN A N 1
ATOM 813 C CA . GLN A 1 102 ? 10.794 5.306 -21.021 1.00 97.56 102 GLN A CA 1
ATOM 814 C C . GLN A 1 102 ? 11.858 6.175 -21.710 1.00 97.56 102 GLN A C 1
ATOM 816 O O . GLN A 1 102 ? 11.808 6.363 -22.933 1.00 97.56 102 GLN A O 1
ATOM 821 N N . LEU A 1 103 ? 12.854 6.670 -20.966 1.00 97.62 103 LEU A N 1
ATOM 822 C CA . LEU A 1 103 ? 13.979 7.412 -21.541 1.00 97.62 103 LEU A CA 1
ATOM 823 C C . LEU A 1 103 ? 14.800 6.530 -22.493 1.00 97.62 103 LEU A C 1
ATOM 825 O O . LEU A 1 103 ? 15.107 6.939 -23.619 1.00 97.62 103 LEU A O 1
ATOM 829 N N . ARG A 1 104 ? 15.117 5.297 -22.076 1.00 97.81 104 ARG A N 1
ATOM 830 C CA . ARG A 1 104 ? 15.838 4.323 -22.915 1.00 97.81 104 ARG A CA 1
ATOM 831 C C . ARG A 1 104 ? 15.060 4.005 -24.195 1.00 97.81 104 ARG A C 1
ATOM 833 O O . ARG A 1 104 ? 15.644 4.018 -25.280 1.00 97.81 104 ARG A O 1
ATOM 840 N N . LEU A 1 105 ? 13.749 3.785 -24.084 1.00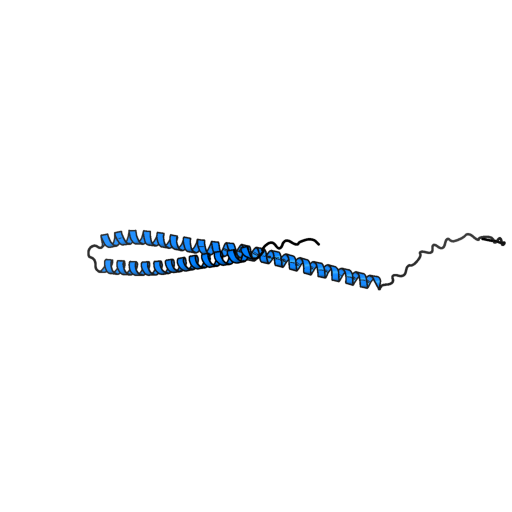 98.31 105 LEU A N 1
ATOM 841 C CA . LEU A 1 105 ? 12.864 3.555 -25.228 1.00 98.31 105 LEU A CA 1
ATOM 842 C C . LEU A 1 105 ? 12.861 4.748 -26.193 1.00 98.31 105 LEU A C 1
ATOM 844 O O . LEU A 1 105 ? 13.025 4.561 -27.398 1.00 98.31 105 LEU A O 1
ATOM 848 N N . SER A 1 106 ? 12.754 5.970 -25.668 1.00 98.44 106 SER A N 1
ATOM 849 C CA . SER A 1 106 ? 12.773 7.198 -26.475 1.00 98.44 106 SER A CA 1
ATOM 850 C C . SER A 1 106 ? 14.085 7.346 -27.252 1.00 98.44 106 SER A C 1
ATOM 852 O O . SER A 1 106 ? 14.074 7.676 -28.439 1.00 98.44 106 SER A O 1
ATOM 854 N N . CYS A 1 107 ? 15.220 7.023 -26.624 1.00 98.19 107 CYS A N 1
ATOM 855 C CA . CYS A 1 107 ? 16.526 7.021 -27.287 1.00 98.19 107 CYS A CA 1
ATOM 856 C C . CYS A 1 107 ? 16.586 6.002 -28.439 1.00 98.19 107 CYS A C 1
ATOM 858 O O . CYS A 1 107 ? 17.047 6.322 -29.539 1.00 98.19 107 CYS A O 1
ATOM 860 N N . ILE A 1 108 ? 16.083 4.783 -28.222 1.00 98.44 108 ILE A N 1
ATOM 861 C CA . ILE A 1 108 ? 16.013 3.751 -29.268 1.00 98.44 108 ILE A CA 1
ATOM 862 C C . ILE A 1 108 ? 15.128 4.222 -30.425 1.00 98.44 108 ILE A C 1
ATOM 864 O O . ILE A 1 108 ? 15.541 4.145 -31.584 1.00 98.44 108 ILE A O 1
ATOM 868 N N . GLN A 1 109 ? 13.949 4.762 -30.120 1.00 98.44 109 GLN A N 1
ATOM 869 C CA . GLN A 1 109 ? 13.026 5.287 -31.122 1.00 98.44 109 GLN A CA 1
ATOM 870 C C . GLN A 1 109 ? 13.669 6.408 -31.947 1.00 98.44 109 GLN A C 1
ATOM 872 O O . GLN A 1 109 ? 13.587 6.391 -33.175 1.00 98.44 109 GLN A O 1
ATOM 877 N N . GLN A 1 110 ? 14.369 7.348 -31.305 1.00 98.44 110 GLN A N 1
ATOM 878 C CA . GLN A 1 110 ? 15.076 8.422 -32.003 1.00 98.44 110 GLN A CA 1
ATOM 879 C C . GLN A 1 110 ? 16.160 7.876 -32.940 1.00 98.44 110 GLN A C 1
ATOM 881 O O . GLN A 1 110 ? 16.282 8.343 -34.077 1.00 98.44 110 GLN A O 1
ATOM 886 N N . ARG A 1 111 ? 16.932 6.876 -32.497 1.00 98.31 111 ARG A N 1
ATOM 887 C CA . ARG A 1 111 ? 17.962 6.232 -33.327 1.00 98.31 111 ARG A CA 1
ATOM 888 C C . ARG A 1 111 ? 17.356 5.560 -34.555 1.00 98.31 111 ARG A C 1
ATOM 890 O O . ARG A 1 111 ? 17.859 5.775 -35.651 1.00 98.31 111 ARG A O 1
ATOM 897 N N . ILE A 1 112 ? 16.266 4.812 -34.388 1.00 98.38 112 ILE A N 1
ATOM 898 C CA . ILE A 1 112 ? 15.563 4.153 -35.499 1.00 98.38 112 ILE A CA 1
ATOM 899 C C . ILE A 1 112 ? 15.039 5.191 -36.497 1.00 98.38 112 ILE A C 1
ATOM 901 O O . ILE A 1 112 ? 15.320 5.084 -37.690 1.00 98.38 112 ILE A O 1
ATOM 905 N N . SER A 1 113 ? 14.353 6.232 -36.018 1.00 98.19 113 SER A N 1
ATOM 906 C CA . SER A 1 113 ? 13.852 7.317 -36.874 1.00 98.19 113 SER A CA 1
ATOM 907 C C . SER A 1 113 ? 14.976 8.011 -37.642 1.00 98.19 113 SER A C 1
ATOM 909 O O . SER A 1 113 ? 14.832 8.317 -38.823 1.00 98.19 113 SER A O 1
ATOM 911 N N . THR A 1 114 ? 16.120 8.220 -36.989 1.00 98.12 114 THR A N 1
ATOM 912 C CA . THR A 1 114 ? 17.304 8.812 -37.619 1.00 98.12 114 THR A CA 1
ATOM 913 C C . THR A 1 114 ? 17.875 7.894 -38.702 1.00 98.12 114 THR A C 1
ATOM 915 O O . THR A 1 114 ? 18.179 8.359 -39.798 1.00 98.12 114 THR A O 1
ATOM 918 N N . CYS A 1 115 ? 17.980 6.587 -38.442 1.00 97.50 115 CYS A N 1
ATOM 919 C CA . CYS A 1 115 ? 18.420 5.609 -39.440 1.00 97.50 115 CYS A CA 1
ATOM 920 C C . CYS A 1 115 ? 17.495 5.577 -40.663 1.00 97.50 115 CYS A C 1
ATOM 922 O O . CYS A 1 115 ? 17.990 5.601 -41.787 1.00 97.50 115 CYS A O 1
ATOM 924 N N . HIS A 1 116 ? 16.174 5.588 -40.464 1.00 97.56 116 HIS A N 1
ATOM 925 C CA . HIS A 1 116 ? 15.219 5.679 -41.572 1.00 97.56 116 HIS A CA 1
ATOM 926 C C . HIS A 1 116 ? 15.406 6.961 -42.387 1.00 97.56 116 HIS A C 1
ATOM 928 O O . HIS A 1 116 ? 15.476 6.893 -43.6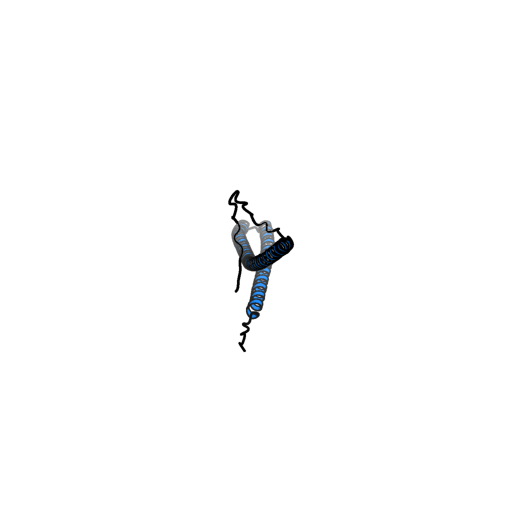10 1.00 97.56 116 HIS A O 1
ATOM 934 N N . ALA A 1 117 ? 15.578 8.113 -41.732 1.00 97.31 117 ALA A N 1
ATOM 935 C CA . ALA A 1 117 ? 15.820 9.373 -42.433 1.00 97.31 117 ALA A CA 1
ATOM 936 C C . ALA A 1 117 ? 17.095 9.329 -43.298 1.00 97.31 117 ALA A C 1
ATOM 938 O O . ALA A 1 117 ? 17.097 9.846 -44.417 1.00 97.31 117 ALA A O 1
ATOM 939 N N . PHE A 1 118 ? 18.163 8.683 -42.815 1.00 96.62 118 PHE A N 1
ATOM 940 C CA . PHE A 1 118 ? 19.376 8.466 -43.607 1.00 96.62 118 PHE A CA 1
ATOM 941 C C . PHE A 1 118 ? 19.136 7.536 -44.802 1.00 96.62 118 PHE A C 1
ATOM 943 O O . PHE A 1 118 ? 19.556 7.871 -45.909 1.00 96.62 118 PHE A O 1
ATOM 950 N N . MET A 1 119 ? 18.425 6.420 -44.609 1.00 95.88 119 MET A N 1
ATOM 951 C CA . MET A 1 119 ? 18.081 5.492 -45.696 1.00 95.88 119 MET A CA 1
ATOM 952 C C . MET A 1 119 ? 17.238 6.169 -46.786 1.00 95.88 119 MET A C 1
ATOM 954 O O . MET A 1 119 ? 17.527 6.022 -47.974 1.00 95.88 119 MET A O 1
ATOM 958 N N . ASP A 1 120 ? 16.237 6.959 -46.395 1.00 95.06 120 ASP A N 1
ATOM 959 C CA . ASP A 1 120 ? 15.389 7.707 -47.327 1.00 95.06 120 ASP A CA 1
ATOM 960 C C . ASP A 1 120 ? 16.192 8.757 -48.108 1.00 95.06 120 ASP A C 1
ATOM 962 O O . ASP A 1 120 ? 16.001 8.938 -49.316 1.00 95.06 120 ASP A O 1
ATOM 966 N N . HIS A 1 121 ? 17.100 9.462 -47.427 1.00 94.81 121 HIS A N 1
ATOM 967 C CA . HIS A 1 121 ? 17.965 10.458 -48.053 1.00 94.81 121 HIS A CA 1
ATOM 968 C C . HIS A 1 121 ? 18.934 9.828 -49.065 1.00 94.81 121 HIS A C 1
ATOM 970 O O . HIS A 1 121 ? 19.093 10.345 -50.178 1.00 94.81 121 HIS A O 1
ATOM 976 N N . GLU A 1 122 ? 19.548 8.699 -48.713 1.00 92.38 122 GLU A N 1
ATOM 977 C CA . GLU A 1 122 ? 20.440 7.958 -49.605 1.00 92.38 122 GLU A CA 1
ATOM 978 C C . GLU A 1 122 ? 19.681 7.411 -50.821 1.00 92.38 122 GLU A C 1
ATOM 980 O O . GLU A 1 122 ? 20.118 7.618 -51.955 1.00 92.38 122 GLU A O 1
ATOM 985 N N . GLY A 1 123 ? 18.496 6.823 -50.616 1.00 90.50 123 GLY A N 1
ATOM 986 C CA . GLY A 1 123 ? 17.643 6.336 -51.703 1.00 90.50 123 GLY A CA 1
ATOM 987 C C . GLY A 1 123 ? 17.267 7.435 -52.705 1.00 90.50 123 GLY A C 1
ATOM 988 O O . GLY A 1 123 ? 17.375 7.240 -53.918 1.00 90.50 123 GLY A O 1
ATOM 989 N N . ARG A 1 124 ? 16.906 8.632 -52.220 1.00 88.69 124 ARG A N 1
ATOM 990 C CA . ARG A 1 124 ? 16.643 9.806 -53.081 1.00 88.69 124 ARG A CA 1
ATOM 991 C C . ARG A 1 124 ? 17.888 10.262 -53.843 1.00 88.69 124 ARG A C 1
ATOM 993 O O . ARG A 1 124 ? 17.792 10.622 -55.016 1.00 88.69 124 ARG A O 1
ATOM 1000 N N . THR A 1 125 ? 19.049 10.248 -53.192 1.00 87.94 125 THR A N 1
ATOM 1001 C CA . THR A 1 125 ? 20.323 10.634 -53.816 1.00 87.94 125 THR A CA 1
ATOM 1002 C C . THR A 1 125 ? 20.692 9.671 -54.943 1.00 87.94 125 THR A C 1
ATOM 1004 O O . THR A 1 125 ? 21.021 10.118 -56.041 1.00 87.94 125 THR A O 1
ATOM 1007 N N . GLN A 1 126 ? 20.556 8.362 -54.716 1.00 88.06 126 GLN A N 1
ATOM 1008 C CA . GLN A 1 126 ? 20.785 7.345 -55.745 1.00 88.06 126 GLN A CA 1
ATOM 1009 C C . GLN A 1 126 ? 19.833 7.512 -56.939 1.00 88.06 126 GLN A C 1
ATOM 1011 O O . GLN A 1 126 ? 20.289 7.483 -58.080 1.00 88.06 126 GLN A O 1
ATOM 1016 N N . GLN A 1 127 ? 18.538 7.760 -56.705 1.00 85.25 127 GLN A N 1
ATOM 1017 C CA . GLN A 1 127 ? 17.574 8.019 -57.786 1.00 85.25 127 GLN A CA 1
ATOM 1018 C C . GLN A 1 127 ? 17.940 9.253 -58.622 1.00 85.25 127 GLN A C 1
ATOM 1020 O O . GLN A 1 127 ? 17.840 9.214 -59.846 1.00 85.25 127 GLN A O 1
ATOM 1025 N N . SER A 1 128 ? 18.384 10.336 -57.978 1.00 80.19 128 SER A N 1
ATOM 1026 C CA . SER A 1 128 ? 18.797 11.566 -58.665 1.00 80.19 128 SER A CA 1
ATOM 1027 C C . SER A 1 128 ? 20.018 11.348 -59.567 1.00 80.19 128 SER A C 1
ATOM 1029 O O . SER A 1 128 ? 20.043 11.833 -60.694 1.00 80.19 128 SER A O 1
ATOM 1031 N N . LEU A 1 129 ? 21.008 10.571 -59.110 1.00 77.00 129 LEU A N 1
ATOM 1032 C CA . LEU A 1 129 ? 22.229 10.281 -59.874 1.00 77.00 129 LEU A CA 1
ATOM 1033 C C . LEU A 1 129 ? 21.980 9.470 -61.154 1.00 77.00 129 LEU A C 1
ATOM 1035 O O . LEU A 1 129 ? 22.763 9.571 -62.093 1.00 77.00 129 LEU A O 1
ATOM 1039 N N . VAL A 1 130 ? 20.907 8.676 -61.206 1.00 76.19 130 VAL A N 1
ATOM 1040 C CA . VAL A 1 130 ? 20.520 7.911 -62.407 1.00 76.19 130 VAL A CA 1
ATOM 1041 C C . VAL A 1 130 ? 19.909 8.818 -63.487 1.00 76.19 130 VAL A C 1
ATOM 1043 O O . VAL A 1 130 ? 19.881 8.453 -64.662 1.00 76.19 130 VAL A O 1
ATOM 1046 N N . ILE A 1 131 ? 19.436 10.014 -63.122 1.00 72.06 131 ILE A N 1
ATOM 1047 C CA . ILE A 1 131 ? 18.850 10.971 -64.063 1.00 72.06 131 ILE A CA 1
ATOM 1048 C C . ILE A 1 131 ? 19.973 11.814 -64.672 1.00 72.06 131 ILE A C 1
ATOM 1050 O O . ILE A 1 131 ? 20.442 12.787 -64.082 1.00 72.06 131 ILE A O 1
ATOM 1054 N N . ASP A 1 132 ? 20.386 11.461 -65.887 1.00 69.31 132 ASP A N 1
ATOM 1055 C CA . ASP A 1 132 ? 21.393 12.220 -66.625 1.00 69.31 132 ASP A CA 1
ATOM 1056 C C . ASP A 1 132 ? 20.781 13.539 -67.133 1.00 69.31 132 ASP A C 1
ATOM 1058 O O . ASP A 1 132 ? 20.035 13.581 -68.117 1.00 69.31 132 ASP A O 1
ATOM 1062 N N . ALA A 1 133 ? 21.036 14.642 -66.424 1.00 70.06 133 ALA A N 1
ATOM 1063 C CA . ALA A 1 133 ? 20.558 15.959 -66.829 1.00 70.06 133 ALA A CA 1
ATOM 1064 C C . ALA A 1 133 ? 21.395 16.471 -68.021 1.00 70.06 133 ALA A C 1
ATOM 1066 O O . ALA A 1 133 ? 22.611 16.653 -67.883 1.00 70.06 133 ALA A O 1
ATOM 1067 N N . PRO A 1 134 ? 20.787 16.760 -69.189 1.00 69.19 134 PRO A N 1
ATOM 1068 C CA . PRO A 1 134 ? 21.551 17.193 -70.346 1.00 69.19 134 PRO A CA 1
ATOM 1069 C C . PRO A 1 134 ? 22.227 18.542 -70.074 1.00 69.19 134 PRO A C 1
ATOM 1071 O O . PRO A 1 134 ? 21.577 19.556 -69.807 1.00 69.19 134 PRO A O 1
ATOM 1074 N N . LYS A 1 135 ? 23.559 18.574 -70.172 1.00 68.50 135 LYS A N 1
ATOM 1075 C CA . LYS A 1 135 ? 24.355 19.805 -70.066 1.00 68.50 135 LYS A CA 1
ATOM 1076 C C . LYS A 1 135 ? 24.270 20.606 -71.366 1.00 68.50 135 LYS A C 1
ATOM 1078 O O . LYS A 1 135 ? 25.124 20.496 -72.247 1.00 68.50 135 LYS A O 1
ATOM 1083 N N . TYR A 1 136 ? 23.248 21.447 -71.486 1.00 70.94 136 TYR A N 1
ATOM 1084 C CA . TYR A 1 136 ? 23.152 22.388 -72.600 1.00 70.94 136 TYR A CA 1
ATOM 1085 C C . TYR A 1 136 ? 24.137 23.548 -72.419 1.00 70.94 136 TYR A C 1
ATOM 1087 O O . TYR A 1 136 ? 24.063 24.312 -71.458 1.00 70.94 136 TYR A O 1
ATOM 1095 N N . HIS A 1 137 ? 25.049 23.716 -73.376 1.00 72.88 137 HIS A N 1
ATOM 1096 C CA . HIS A 1 137 ? 25.917 24.888 -73.439 1.00 72.88 137 HIS A CA 1
ATOM 1097 C C . HIS A 1 137 ? 25.173 26.030 -74.139 1.00 72.88 137 HIS A C 1
ATOM 1099 O O . HIS A 1 137 ? 24.7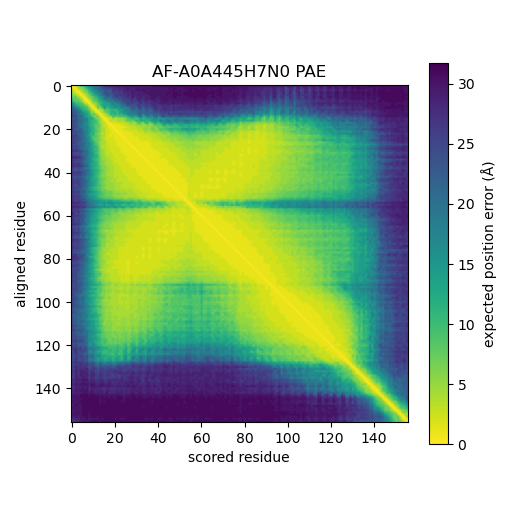44 25.881 -75.285 1.00 72.88 137 HIS A O 1
ATOM 1105 N N . LYS A 1 138 ? 25.043 27.191 -73.482 1.00 70.88 138 LYS A N 1
ATOM 1106 C CA . LYS A 1 138 ? 24.498 28.400 -74.118 1.00 70.88 138 LYS A CA 1
ATOM 1107 C C . LYS A 1 138 ? 25.476 28.889 -75.194 1.00 70.88 138 LYS A C 1
ATOM 1109 O O . LYS A 1 138 ? 26.488 29.507 -74.877 1.00 70.88 138 LYS A O 1
ATOM 1114 N N . ARG A 1 139 ? 25.190 28.612 -76.470 1.00 68.94 139 ARG A N 1
ATOM 1115 C CA . ARG A 1 139 ? 25.907 29.214 -77.604 1.00 68.94 139 ARG A CA 1
ATOM 1116 C C . ARG A 1 139 ? 25.286 30.573 -77.916 1.00 68.94 139 ARG A C 1
ATOM 1118 O O . ARG A 1 139 ? 24.212 30.637 -78.503 1.00 68.94 139 ARG A O 1
ATOM 1125 N N . TYR A 1 140 ? 25.964 31.653 -77.538 1.00 64.56 140 TYR A N 1
ATOM 1126 C CA . TYR A 1 140 ? 25.634 32.983 -78.043 1.00 64.56 140 TYR A CA 1
ATOM 1127 C C . TYR A 1 140 ? 26.191 33.106 -79.465 1.00 64.56 140 TYR A C 1
ATOM 1129 O O . TYR A 1 140 ? 27.405 33.142 -79.660 1.00 64.56 140 TYR A O 1
ATOM 1137 N N . ILE A 1 141 ? 25.311 33.121 -80.467 1.00 66.06 141 ILE A N 1
ATOM 1138 C CA . ILE A 1 141 ? 25.692 33.444 -81.845 1.00 66.06 141 ILE A CA 1
ATOM 1139 C C . ILE A 1 141 ? 25.821 34.964 -81.915 1.00 66.06 141 ILE A C 1
ATOM 1141 O O . ILE A 1 141 ? 24.817 35.670 -81.852 1.00 66.06 141 ILE A O 1
ATOM 1145 N N . LEU A 1 142 ? 27.052 35.470 -82.010 1.00 57.66 142 LEU A N 1
ATOM 1146 C CA . LEU A 1 142 ? 27.301 36.892 -82.228 1.00 57.66 142 LEU A CA 1
ATOM 1147 C C . LEU A 1 142 ? 27.124 37.196 -83.729 1.00 57.66 142 LEU A C 1
ATOM 1149 O O . LEU A 1 142 ? 27.904 36.680 -84.536 1.00 57.66 142 LEU A O 1
ATOM 1153 N N . PRO A 1 143 ? 26.122 37.993 -84.144 1.00 56.50 143 PRO A N 1
ATOM 1154 C CA . PRO A 1 143 ? 25.913 38.291 -85.552 1.00 56.50 143 PRO A CA 1
ATOM 1155 C C . PRO A 1 143 ? 26.977 39.282 -86.027 1.00 56.50 143 PRO A C 1
ATOM 1157 O O . PRO A 1 143 ? 27.068 40.399 -85.526 1.00 56.50 143 PRO A O 1
ATOM 1160 N N . GLY A 1 144 ? 27.752 38.879 -87.033 1.00 59.53 144 GLY A N 1
ATOM 1161 C CA . GLY A 1 144 ? 28.530 39.798 -87.857 1.00 59.53 144 GLY A CA 1
ATOM 1162 C C . GLY A 1 144 ? 29.949 40.081 -87.369 1.00 59.53 144 GLY A C 1
ATOM 1163 O O . GLY A 1 144 ? 30.213 41.080 -86.712 1.00 59.53 144 GLY A O 1
ATOM 1164 N N . LYS A 1 145 ? 30.902 39.276 -87.843 1.00 48.84 145 LYS A N 1
ATOM 1165 C CA . LYS A 1 145 ? 32.182 39.797 -88.341 1.00 48.84 145 LYS A CA 1
ATOM 1166 C C . LYS A 1 145 ? 32.763 38.806 -89.343 1.00 48.84 145 LYS A C 1
ATOM 1168 O O . LYS A 1 145 ? 33.228 37.730 -88.988 1.00 48.84 145 LYS A O 1
ATOM 1173 N N . ILE A 1 146 ? 32.674 39.184 -90.615 1.00 51.72 146 ILE A N 1
ATOM 1174 C CA . ILE A 1 146 ? 33.303 38.510 -91.749 1.00 51.72 146 ILE A CA 1
ATOM 1175 C C . ILE A 1 146 ? 34.816 38.556 -91.517 1.00 51.72 146 ILE A C 1
ATOM 1177 O O . ILE A 1 146 ? 35.426 39.621 -91.617 1.00 51.72 146 ILE A O 1
ATOM 1181 N N . ILE A 1 147 ? 35.425 37.420 -91.180 1.00 46.50 147 ILE A N 1
ATOM 1182 C CA . ILE A 1 147 ? 36.882 37.295 -91.142 1.00 46.50 147 ILE A CA 1
ATOM 1183 C C . ILE A 1 147 ? 37.340 37.112 -92.588 1.00 46.50 147 ILE A C 1
ATOM 1185 O O . ILE A 1 147 ? 37.094 36.078 -93.208 1.00 46.50 147 ILE A O 1
ATOM 1189 N N . LYS A 1 148 ? 37.974 38.151 -93.140 1.00 40.22 148 LYS A N 1
ATOM 1190 C CA . LYS A 1 148 ? 38.713 38.045 -94.397 1.00 40.22 148 LYS A CA 1
ATOM 1191 C C . LYS A 1 148 ? 39.871 37.064 -94.205 1.00 40.22 148 LYS A C 1
ATOM 1193 O O . LYS A 1 148 ? 40.656 37.176 -93.270 1.00 40.22 148 LYS A O 1
ATOM 1198 N N . HIS A 1 149 ? 39.912 36.109 -95.119 1.00 43.81 149 HIS A N 1
ATOM 1199 C CA . HIS A 1 149 ? 40.907 35.066 -95.297 1.00 43.81 149 HIS A CA 1
ATOM 1200 C C . HIS A 1 149 ? 42.334 35.624 -95.439 1.00 43.81 149 HIS A C 1
ATOM 1202 O O . HIS A 1 149 ? 42.555 36.504 -96.267 1.00 43.81 149 HIS A O 1
ATOM 1208 N N . TYR A 1 150 ? 43.291 35.049 -94.703 1.00 35.03 150 TYR A N 1
ATOM 1209 C CA . TYR A 1 150 ? 44.707 35.001 -95.084 1.00 35.03 150 T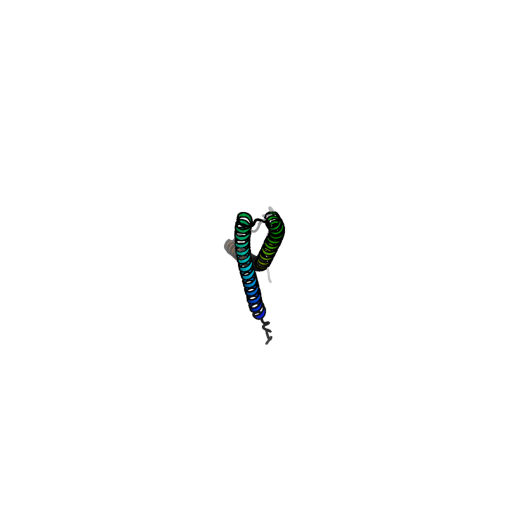YR A CA 1
ATOM 1210 C C . TYR A 1 150 ? 45.255 33.596 -94.765 1.00 35.03 150 TYR A C 1
ATOM 1212 O O . TYR A 1 150 ? 45.153 33.167 -93.614 1.00 35.03 150 TYR A O 1
ATOM 1220 N N . PRO A 1 151 ? 45.774 32.852 -95.761 1.00 46.41 151 PRO A N 1
ATOM 1221 C CA . PRO A 1 151 ? 46.351 31.526 -95.572 1.00 46.41 151 PRO A CA 1
ATOM 1222 C C . PRO A 1 151 ? 47.856 31.610 -95.251 1.00 46.41 151 PRO A C 1
ATOM 1224 O O . PRO A 1 151 ? 48.477 32.641 -95.491 1.00 46.41 151 PRO A O 1
ATOM 1227 N N . HIS A 1 152 ? 48.412 30.475 -94.799 1.00 38.78 152 HIS A N 1
ATOM 1228 C CA . HIS A 1 152 ? 49.823 30.138 -94.487 1.00 38.78 152 HIS A CA 1
ATOM 1229 C C . HIS A 1 152 ? 50.174 30.136 -92.980 1.00 38.78 152 HIS A C 1
ATOM 1231 O O . HIS A 1 152 ? 50.166 31.174 -92.333 1.00 38.78 152 HIS A O 1
ATOM 1237 N N . LEU A 1 153 ? 50.223 28.939 -92.351 1.00 40.78 153 LEU A N 1
ATOM 1238 C CA . LEU A 1 153 ? 51.411 28.072 -92.087 1.00 40.78 153 LEU A CA 1
ATOM 1239 C C . LEU A 1 153 ? 52.350 28.713 -91.035 1.00 40.78 153 LEU A C 1
ATOM 1241 O O . LEU A 1 153 ? 52.721 29.861 -91.195 1.00 40.78 153 LEU A O 1
ATOM 1245 N N . SER A 1 154 ? 52.818 28.084 -89.949 1.00 35.22 154 SER A N 1
ATOM 1246 C CA . SER A 1 154 ? 53.063 26.671 -89.613 1.00 35.22 154 SER A CA 1
ATOM 1247 C C . SER A 1 154 ? 53.665 26.571 -88.191 1.00 35.22 154 SER A C 1
ATOM 1249 O O . SER A 1 154 ? 54.441 27.460 -87.863 1.00 35.22 154 SER A O 1
ATOM 1251 N N . LYS A 1 155 ? 53.428 25.443 -87.479 1.00 38.72 155 LYS A N 1
ATOM 1252 C CA . LYS A 1 155 ? 54.211 24.829 -86.356 1.00 38.72 155 LYS A CA 1
ATOM 1253 C C . LYS A 1 155 ? 54.406 25.703 -85.089 1.00 38.72 155 LYS A C 1
ATOM 1255 O O . LYS A 1 155 ? 54.860 26.828 -85.196 1.00 38.72 155 LYS A O 1
ATOM 1260 N N . PHE A 1 156 ? 54.137 25.285 -83.852 1.00 40.66 156 PHE A N 1
ATOM 1261 C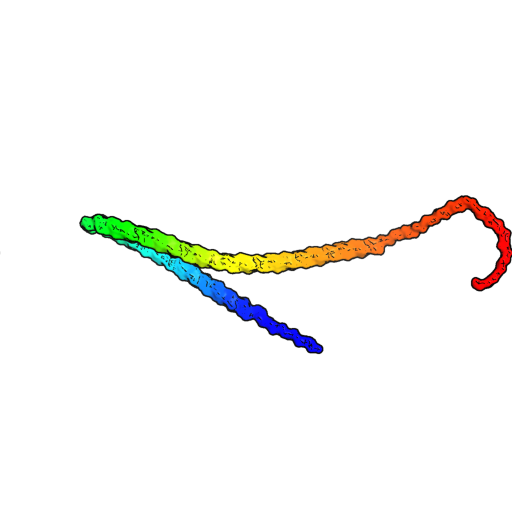 CA . PHE A 1 156 ? 54.128 23.992 -83.153 1.00 40.66 156 PHE A CA 1
ATOM 1262 C C . PHE A 1 156 ? 52.866 23.840 -82.296 1.00 40.66 156 PHE A C 1
ATOM 1264 O O . PHE A 1 156 ? 52.294 24.887 -81.919 1.00 40.66 156 PHE A O 1
#

Foldseek 3Di:
DDDDDDDDPPPVVVVVVVVLVVLVVVLVVLVVVLVVLVVVVVVVVVVLVVCCVPPPPNVVSVVVVVVVVVVSVVVNVVSVVVNVVSVVVSVVVVVVVVVVVVVVVVVVVVVVVVVVVVVVVVVVVVVVVVDDDDDDDDDDDDPDDDDDDDDDDDDD

Radius of gyration: 44.21 Å; Cα contacts (8 Å, |Δi|>4): 24; chains: 1; bounding box: 82×48×131 Å

Sequence (156 aa):
MGKIATQPLSREASNYDEVFMQQSLLFDDSLKDLKNLRTQLYSAAEYFELSYANDDQKQIVIETLKDYAIKALINSVDHLGSVTYKVNDLLDEKIVEVSETQLRLSCIQQRISTCHAFMDHEGRTQQSLVIDAPKYHKRYILPGKIIKHYPHLSKF

Solvent-accessible surface area (backbone atoms only — not comparable to full-atom values): 9381 Å² total; per-residue (Å²): 137,85,85,81,81,83,74,79,82,61,63,62,63,62,48,52,56,52,52,51,52,50,52,53,49,55,43,52,51,42,52,50,49,50,54,49,49,53,54,52,52,52,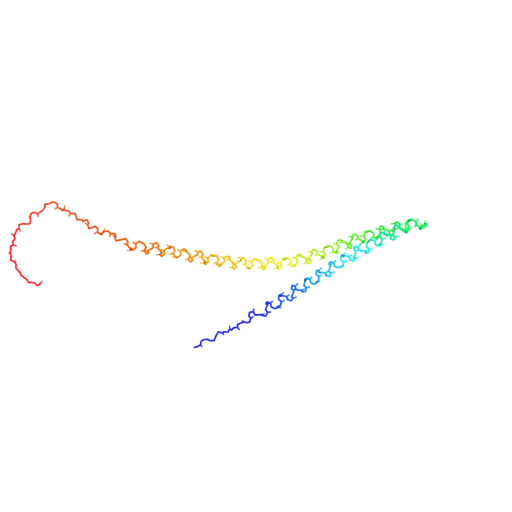55,50,51,53,48,52,52,53,45,56,72,74,46,89,60,48,68,62,51,51,54,51,48,53,55,48,51,55,53,51,50,53,50,51,51,50,51,51,49,55,44,50,52,45,52,49,55,60,46,55,54,50,53,52,53,51,52,54,52,49,52,55,49,51,53,52,51,51,52,53,54,51,51,50,52,51,53,53,51,51,53,53,51,56,58,52,70,71,57,82,73,80,86,80,76,89,78,82,81,78,85,82,78,88,78,80,87,80,88,83,89,79,90,134